Protein AF-A0A257H788-F1 (afdb_monomer_lite)

Sequence (110 aa):
MQQFLATHFEIDNLVSVAALKVVVRHNMVLAYPLLVLGLVAMASALMLLLGRGLTGYLCMGIFLLGNGLSTRRMKALEQLVRSLPATSGECAQAQAEVNQRWKKRLWPNF

Radius of gyration: 18.2 Å; chains: 1; bounding box: 39×21×52 Å

pLDDT: mean 77.68, std 4.9, range [63.91, 85.0]

Secondary structure (DSSP, 8-state):
-HHHHHH-SSB-SHHHHHHHHHHHHHHHHHHHHHHHHHHHHHHHHHHHHHHHTHHHHHHHHHHHHHHHHHHHHHHHHHHHHHTPPBSSHHHHHHHHHHHHHHHH-SS---

Structure (mmCIF, N/CA/C/O backbone):
data_AF-A0A257H788-F1
#
_entry.id   AF-A0A257H788-F1
#
loop_
_atom_site.group_PDB
_atom_site.id
_atom_site.type_symbol
_atom_site.label_atom_id
_atom_site.label_alt_id
_atom_site.label_comp_id
_atom_site.label_asym_id
_atom_site.label_entity_id
_atom_site.label_seq_id
_atom_site.pdbx_PDB_ins_code
_atom_site.Cartn_x
_atom_site.Cartn_y
_atom_site.Cartn_z
_atom_site.occupancy
_atom_site.B_iso_or_equiv
_atom_site.auth_seq_id
_atom_site.auth_comp_id
_atom_site.auth_asym_id
_atom_site.auth_atom_id
_atom_site.pdbx_PDB_model_num
ATOM 1 N N . MET A 1 1 ? 3.488 -9.219 -4.489 1.00 67.50 1 MET A N 1
ATOM 2 C CA . MET A 1 1 ? 4.536 -8.174 -4.374 1.00 67.50 1 MET A CA 1
ATOM 3 C C . MET A 1 1 ? 5.886 -8.743 -3.983 1.00 67.50 1 MET A C 1
ATOM 5 O O . MET A 1 1 ? 6.807 -8.584 -4.763 1.00 67.50 1 MET A O 1
ATOM 9 N N . GLN A 1 2 ? 6.018 -9.430 -2.842 1.00 70.25 2 GLN A N 1
ATOM 10 C CA . GLN A 1 2 ? 7.307 -10.016 -2.435 1.00 70.25 2 GLN A CA 1
ATOM 11 C C . GLN A 1 2 ? 7.871 -10.995 -3.473 1.00 70.25 2 GLN A C 1
ATOM 13 O O . GLN A 1 2 ? 9.035 -10.897 -3.823 1.00 70.25 2 GLN A O 1
ATOM 18 N N . GLN A 1 3 ? 7.024 -11.855 -4.043 1.00 72.94 3 GLN A N 1
ATOM 19 C CA . GLN A 1 3 ? 7.432 -12.773 -5.110 1.00 72.94 3 GLN A CA 1
ATOM 20 C C . GLN A 1 3 ? 7.890 -12.043 -6.387 1.00 72.94 3 GLN A C 1
ATOM 22 O O . GLN A 1 3 ? 8.834 -12.475 -7.023 1.00 72.94 3 GLN A O 1
ATOM 27 N N . PHE A 1 4 ? 7.291 -10.893 -6.719 1.00 73.19 4 PHE A N 1
ATOM 28 C CA . PHE A 1 4 ? 7.728 -10.075 -7.857 1.00 73.19 4 PHE A CA 1
ATOM 29 C C . PHE A 1 4 ? 9.102 -9.445 -7.605 1.00 73.19 4 PHE A C 1
ATOM 31 O O . PHE A 1 4 ? 9.963 -9.530 -8.467 1.00 73.19 4 PHE A O 1
ATOM 38 N N . LEU A 1 5 ? 9.333 -8.898 -6.407 1.00 69.44 5 LEU A N 1
ATOM 39 C CA . LEU A 1 5 ? 10.641 -8.364 -6.000 1.00 69.44 5 LEU A CA 1
ATOM 40 C C . LEU A 1 5 ? 11.723 -9.451 -5.882 1.00 69.44 5 LEU A C 1
ATOM 42 O O . LEU A 1 5 ? 12.902 -9.147 -6.000 1.00 69.44 5 LEU A O 1
ATOM 46 N N . ALA A 1 6 ? 11.336 -10.706 -5.641 1.00 70.62 6 ALA A N 1
ATOM 47 C CA . ALA A 1 6 ? 12.261 -11.836 -5.620 1.00 70.62 6 ALA A CA 1
ATOM 48 C C . ALA A 1 6 ? 12.660 -12.307 -7.030 1.00 70.62 6 ALA A C 1
ATOM 50 O O . ALA A 1 6 ? 13.719 -12.904 -7.192 1.00 70.62 6 ALA A O 1
ATOM 51 N N . THR A 1 7 ? 11.816 -12.064 -8.039 1.00 70.00 7 THR A N 1
ATOM 52 C CA . THR A 1 7 ? 12.030 -12.526 -9.422 1.00 70.00 7 THR A CA 1
ATOM 53 C C . THR A 1 7 ? 12.540 -11.419 -10.348 1.00 70.00 7 THR A C 1
ATOM 55 O O . THR A 1 7 ? 13.276 -11.711 -11.283 1.00 70.00 7 THR A O 1
ATOM 58 N N . HIS A 1 8 ? 12.199 -10.156 -10.083 1.00 69.75 8 HIS A N 1
ATOM 59 C CA . HIS A 1 8 ? 12.581 -9.007 -10.902 1.00 69.75 8 HIS A CA 1
ATOM 60 C C . HIS A 1 8 ? 13.338 -7.975 -10.060 1.00 69.75 8 HIS A C 1
ATOM 62 O O . HIS A 1 8 ? 12.749 -7.295 -9.217 1.00 69.75 8 HIS A O 1
ATOM 68 N N . PHE A 1 9 ? 14.645 -7.858 -10.310 1.00 65.19 9 PHE A N 1
ATOM 69 C CA . PHE A 1 9 ? 15.499 -6.806 -9.741 1.00 65.19 9 PHE A CA 1
ATOM 70 C C . PHE A 1 9 ? 15.457 -5.503 -10.557 1.00 65.19 9 PHE A C 1
ATOM 72 O O . PHE A 1 9 ? 15.736 -4.438 -10.014 1.00 65.19 9 PHE A O 1
ATOM 79 N N . GLU A 1 10 ? 15.058 -5.580 -11.831 1.00 74.50 10 GLU A N 1
ATOM 80 C CA . GLU A 1 10 ? 14.915 -4.454 -12.761 1.00 74.50 10 GLU A CA 1
ATOM 81 C C . GLU A 1 10 ? 13.739 -4.699 -13.723 1.00 74.50 10 GLU A C 1
ATOM 83 O O . GLU A 1 10 ? 13.290 -5.836 -13.892 1.00 74.50 10 GLU A O 1
ATOM 88 N N . ILE A 1 11 ? 13.227 -3.634 -14.350 1.00 75.25 11 ILE A N 1
ATOM 89 C CA . ILE A 1 11 ? 12.240 -3.727 -15.436 1.00 75.25 11 ILE A CA 1
ATOM 90 C C . ILE A 1 11 ? 12.978 -3.649 -16.773 1.00 75.25 11 ILE A C 1
ATOM 92 O O . ILE A 1 11 ? 13.224 -2.573 -17.319 1.00 75.25 11 ILE A O 1
ATOM 96 N N . ASP A 1 12 ? 13.319 -4.827 -17.275 1.00 79.31 12 ASP A N 1
ATOM 97 C CA . ASP A 1 12 ? 14.167 -5.074 -18.442 1.00 79.31 12 ASP A CA 1
ATOM 98 C C . ASP A 1 12 ? 13.389 -5.326 -19.736 1.00 79.31 12 ASP A C 1
ATOM 100 O O . ASP A 1 12 ? 13.894 -5.092 -20.833 1.00 79.31 12 ASP A O 1
ATOM 104 N N . ASN A 1 13 ? 12.145 -5.786 -19.623 1.00 79.75 13 ASN A N 1
ATOM 105 C CA . ASN A 1 13 ? 11.323 -6.158 -20.762 1.00 79.75 13 ASN A CA 1
ATOM 106 C C . ASN A 1 13 ? 9.825 -5.891 -20.513 1.00 79.75 13 ASN A C 1
ATOM 108 O O . ASN A 1 13 ? 9.362 -5.641 -19.395 1.00 79.75 13 ASN A O 1
ATOM 112 N N . LEU A 1 14 ? 9.030 -5.979 -21.583 1.00 76.25 14 LEU A N 1
ATOM 113 C CA . LEU A 1 14 ? 7.578 -5.772 -21.530 1.00 76.25 14 LEU A CA 1
ATOM 114 C C . LEU A 1 14 ? 6.843 -6.832 -20.687 1.00 76.25 14 LEU A C 1
ATOM 116 O O . LEU A 1 14 ? 5.747 -6.566 -20.188 1.00 76.25 14 LEU A O 1
ATOM 120 N N . VAL A 1 15 ? 7.441 -8.010 -20.477 1.00 80.12 15 VAL A N 1
ATOM 121 C CA . VAL A 1 15 ? 6.889 -9.062 -19.607 1.00 80.12 15 VAL A CA 1
ATOM 122 C C . VAL A 1 15 ? 6.972 -8.631 -18.139 1.00 80.12 15 VAL A C 1
ATOM 124 O O . VAL A 1 15 ? 5.983 -8.747 -17.413 1.00 80.12 15 VAL A O 1
ATOM 127 N N . SER A 1 16 ? 8.087 -8.028 -17.725 1.00 75.69 16 SER A N 1
ATOM 128 C CA . SER A 1 16 ? 8.289 -7.424 -16.403 1.00 75.69 16 SER A CA 1
ATOM 129 C C . SER A 1 16 ? 7.284 -6.286 -16.148 1.00 75.69 16 SER A C 1
ATOM 131 O O . SER A 1 16 ? 6.721 -6.175 -15.055 1.00 75.69 16 SER A O 1
ATOM 133 N N . VAL A 1 17 ? 6.943 -5.497 -17.179 1.00 78.50 17 VAL A N 1
ATOM 134 C CA . VAL A 1 17 ? 5.875 -4.476 -17.112 1.00 78.50 17 VAL A CA 1
ATOM 135 C C . VAL A 1 17 ? 4.483 -5.108 -16.961 1.00 78.50 17 VAL A C 1
ATOM 137 O O . VAL A 1 17 ? 3.657 -4.625 -16.181 1.00 78.50 17 VAL A O 1
ATOM 140 N N . ALA A 1 18 ? 4.190 -6.193 -17.680 1.00 82.00 18 ALA A N 1
ATOM 141 C CA . ALA A 1 18 ? 2.919 -6.906 -17.546 1.00 82.00 18 ALA A CA 1
ATOM 142 C C . ALA A 1 18 ? 2.763 -7.527 -16.146 1.00 82.00 18 ALA A C 1
ATOM 144 O O . ALA A 1 18 ? 1.707 -7.393 -15.520 1.00 82.00 18 ALA A O 1
ATOM 145 N N . ALA A 1 19 ? 3.830 -8.120 -15.610 1.00 82.12 19 ALA A N 1
ATOM 146 C CA . ALA A 1 19 ? 3.870 -8.633 -14.246 1.00 82.12 19 ALA A CA 1
ATOM 147 C C . ALA A 1 19 ? 3.656 -7.513 -13.211 1.00 82.12 19 ALA A C 1
ATOM 149 O O . ALA A 1 19 ? 2.859 -7.681 -12.283 1.00 82.12 19 ALA A O 1
ATOM 150 N N . LEU A 1 20 ? 4.250 -6.329 -13.416 1.00 81.31 20 LEU A N 1
ATOM 151 C CA . LEU A 1 20 ? 3.986 -5.148 -12.590 1.00 81.31 20 LEU A CA 1
ATOM 152 C C . LEU A 1 20 ? 2.491 -4.776 -12.591 1.00 81.31 20 LEU A C 1
ATOM 154 O O . LEU A 1 20 ? 1.908 -4.583 -11.522 1.00 81.31 20 LEU A O 1
ATOM 158 N N . LYS A 1 21 ? 1.834 -4.730 -13.759 1.00 83.50 21 LYS A N 1
ATOM 159 C CA . LYS A 1 21 ? 0.388 -4.442 -13.870 1.00 83.50 21 LYS A CA 1
ATOM 160 C C . LYS A 1 21 ? -0.460 -5.432 -13.060 1.00 83.50 21 LYS A C 1
ATOM 162 O O . LYS A 1 21 ? -1.391 -5.015 -12.365 1.00 83.50 21 LYS A O 1
ATOM 167 N N . VAL A 1 22 ? -0.135 -6.727 -13.120 1.00 83.88 22 VAL A N 1
ATOM 168 C CA . VAL A 1 22 ? -0.825 -7.780 -12.352 1.00 83.88 22 VAL A CA 1
ATOM 169 C C . VAL A 1 22 ? -0.638 -7.567 -10.853 1.00 83.88 22 VAL A C 1
ATOM 171 O O . VAL A 1 22 ? -1.614 -7.588 -10.104 1.00 83.88 22 VAL A O 1
ATOM 174 N N . VAL A 1 23 ? 0.591 -7.291 -10.413 1.00 82.94 23 VAL A N 1
ATOM 175 C CA . VAL A 1 23 ? 0.907 -7.030 -9.002 1.00 82.94 23 VAL A CA 1
ATOM 176 C C . VAL A 1 23 ? 0.144 -5.817 -8.476 1.00 82.94 23 VAL A C 1
ATOM 178 O O . VAL A 1 23 ? -0.416 -5.881 -7.381 1.00 82.94 23 VAL A O 1
ATOM 181 N N . VAL A 1 24 ? 0.073 -4.736 -9.256 1.00 82.56 24 VAL A N 1
ATOM 182 C CA . VAL A 1 24 ? -0.683 -3.530 -8.896 1.00 82.56 24 VAL A CA 1
ATOM 183 C C . VAL A 1 24 ? -2.174 -3.831 -8.755 1.00 82.56 24 VAL A C 1
ATOM 185 O O . VAL A 1 24 ? -2.780 -3.436 -7.757 1.00 82.56 24 VAL A O 1
ATOM 188 N N . ARG A 1 25 ? -2.768 -4.567 -9.706 1.00 82.94 25 ARG A N 1
ATOM 189 C CA . ARG A 1 25 ? -4.182 -4.967 -9.617 1.00 82.94 25 ARG A CA 1
ATOM 190 C C . ARG A 1 25 ? -4.443 -5.840 -8.395 1.00 82.94 25 ARG A C 1
ATOM 192 O O . ARG A 1 25 ? -5.386 -5.571 -7.660 1.00 82.94 25 ARG A O 1
ATOM 199 N N . HIS A 1 26 ? -3.601 -6.839 -8.147 1.00 80.94 26 HIS A N 1
ATOM 200 C CA . HIS A 1 26 ? -3.771 -7.744 -7.011 1.00 80.94 26 HIS A CA 1
ATOM 201 C C . HIS A 1 26 ? -3.641 -7.006 -5.671 1.00 80.94 26 HIS A C 1
ATOM 203 O O . HIS A 1 26 ? -4.426 -7.231 -4.754 1.00 80.94 26 HIS A O 1
ATOM 209 N N . ASN A 1 27 ? -2.702 -6.060 -5.578 1.00 81.19 27 ASN A N 1
ATOM 210 C CA . ASN A 1 27 ? -2.544 -5.213 -4.401 1.00 81.19 27 ASN A CA 1
ATOM 211 C C . ASN A 1 27 ? -3.784 -4.342 -4.142 1.00 81.19 27 ASN A C 1
ATOM 213 O O . ASN A 1 27 ? -4.237 -4.245 -3.007 1.00 81.19 27 ASN A O 1
ATOM 217 N N . MET A 1 28 ? -4.365 -3.752 -5.190 1.00 79.19 28 MET A N 1
ATOM 218 C CA . MET A 1 28 ? -5.596 -2.960 -5.080 1.00 79.19 28 MET A CA 1
ATOM 219 C C . MET A 1 28 ? -6.808 -3.809 -4.672 1.00 79.19 28 MET A C 1
ATOM 221 O O . MET A 1 28 ? -7.574 -3.402 -3.798 1.00 79.19 28 MET A O 1
ATOM 225 N N . VAL A 1 29 ? -6.946 -5.014 -5.237 1.00 81.88 29 VAL A N 1
ATOM 226 C CA . VAL A 1 29 ? -8.013 -5.965 -4.876 1.00 81.88 29 VAL A CA 1
ATOM 227 C C . VAL A 1 29 ? -7.916 -6.392 -3.412 1.00 81.88 29 VAL A C 1
ATOM 229 O O . VAL A 1 29 ? -8.946 -6.553 -2.773 1.00 81.88 29 VAL A O 1
ATOM 232 N N . LEU A 1 30 ? -6.707 -6.536 -2.860 1.00 75.94 30 LEU A N 1
ATOM 233 C CA . LEU A 1 30 ? -6.505 -6.849 -1.440 1.00 75.94 30 LEU A CA 1
ATOM 234 C C . LEU A 1 30 ? -6.683 -5.625 -0.527 1.00 75.94 30 LEU A C 1
ATOM 236 O O . LEU A 1 30 ? -7.188 -5.755 0.587 1.00 75.94 30 LEU A O 1
ATOM 240 N N . ALA A 1 31 ? -6.302 -4.431 -0.985 1.00 74.81 31 ALA A N 1
ATOM 241 C CA . ALA A 1 31 ? -6.422 -3.199 -0.206 1.00 74.81 31 ALA A CA 1
ATOM 242 C C . ALA A 1 31 ? -7.885 -2.769 0.017 1.00 74.81 31 ALA A C 1
ATOM 244 O O . ALA A 1 31 ? -8.211 -2.213 1.066 1.00 74.81 31 ALA A O 1
ATOM 245 N N . TYR A 1 32 ? -8.778 -3.043 -0.937 1.00 79.94 32 TYR A N 1
ATOM 246 C CA . TYR A 1 32 ? -10.196 -2.686 -0.839 1.00 79.94 32 TYR A CA 1
ATOM 247 C C . TYR A 1 32 ? -10.950 -3.366 0.326 1.00 79.94 32 TYR A C 1
ATOM 249 O O . TYR A 1 32 ? -11.506 -2.649 1.159 1.00 79.94 32 TYR A O 1
ATOM 257 N N . PRO A 1 33 ? -10.960 -4.707 0.470 1.00 77.75 33 PRO A N 1
ATOM 258 C CA . PRO A 1 33 ? -11.610 -5.362 1.601 1.00 77.75 33 PRO A CA 1
ATOM 259 C C . PRO A 1 33 ? -10.963 -4.977 2.934 1.00 77.75 33 PRO A C 1
ATOM 261 O O . PRO A 1 33 ? -11.675 -4.883 3.927 1.00 77.75 33 PRO A O 1
ATOM 264 N N . LEU A 1 34 ? -9.658 -4.677 2.968 1.00 77.00 34 LEU A N 1
ATOM 265 C CA . LEU A 1 34 ? -8.992 -4.130 4.157 1.00 77.00 34 LEU A CA 1
ATOM 266 C C . LEU A 1 34 ? -9.542 -2.751 4.551 1.00 77.00 34 LEU A C 1
ATOM 268 O O . LEU A 1 34 ? -9.790 -2.518 5.731 1.00 77.00 34 LEU A O 1
ATOM 272 N N . LEU A 1 35 ? -9.783 -1.858 3.586 1.00 78.44 35 LEU A N 1
ATOM 273 C CA . LEU A 1 35 ? -10.426 -0.563 3.840 1.00 78.44 35 LEU A CA 1
ATOM 274 C C . LEU A 1 35 ? -11.863 -0.726 4.346 1.00 78.44 35 LEU A C 1
ATOM 276 O O . LEU A 1 35 ? -12.248 -0.072 5.314 1.00 78.44 35 LEU A O 1
ATOM 280 N N . VAL A 1 36 ? -12.642 -1.615 3.725 1.00 82.44 36 VAL A N 1
ATOM 281 C CA . VAL A 1 36 ? -14.027 -1.890 4.136 1.00 82.44 36 VAL A CA 1
ATOM 282 C C . VAL A 1 36 ? -14.069 -2.498 5.540 1.00 82.44 36 VAL A C 1
ATOM 284 O O . VAL A 1 36 ? -14.797 -2.000 6.395 1.00 82.44 36 VAL A O 1
ATOM 287 N N . LEU A 1 37 ? -13.241 -3.511 5.820 1.00 81.81 37 LEU A N 1
ATOM 288 C CA . LEU A 1 37 ? -13.082 -4.086 7.161 1.00 81.81 37 LEU A CA 1
ATOM 289 C C . LEU A 1 37 ? -12.615 -3.034 8.168 1.00 81.81 37 LEU A C 1
ATOM 291 O O . LEU A 1 37 ? -13.091 -3.025 9.298 1.00 81.81 37 LEU A O 1
ATOM 295 N N . GLY A 1 38 ? -11.731 -2.124 7.752 1.00 78.25 38 GLY A N 1
ATOM 296 C CA . GLY A 1 38 ? -11.300 -0.966 8.528 1.00 78.25 38 GLY A CA 1
ATOM 297 C C . GLY A 1 38 ? -12.462 -0.087 8.975 1.00 78.25 38 GLY A C 1
ATOM 298 O O . GLY A 1 38 ? -12.585 0.215 10.160 1.00 78.25 38 GLY A O 1
ATOM 299 N N . LEU A 1 39 ? -13.345 0.276 8.043 1.00 82.50 39 LEU A N 1
ATOM 300 C CA . LEU A 1 39 ? -14.525 1.096 8.326 1.00 82.50 39 LEU A CA 1
ATOM 301 C C . LEU A 1 39 ? -15.532 0.366 9.217 1.00 82.50 39 LEU A C 1
ATOM 303 O O . LEU A 1 39 ? -16.026 0.950 10.179 1.00 82.50 39 LEU A O 1
ATOM 307 N N . VAL A 1 40 ? -15.798 -0.914 8.942 1.00 83.75 40 VAL A N 1
ATOM 308 C CA . VAL A 1 40 ? -16.710 -1.736 9.754 1.00 83.75 40 VAL A CA 1
ATOM 309 C C . VAL A 1 40 ? -16.174 -1.904 11.176 1.00 83.75 40 VAL A C 1
ATOM 311 O O . VAL A 1 40 ? -16.921 -1.726 12.138 1.00 83.75 40 VAL A O 1
ATOM 314 N N . ALA A 1 41 ? -14.882 -2.194 11.336 1.00 80.25 41 ALA A N 1
ATOM 315 C CA . ALA A 1 41 ? -14.243 -2.292 12.644 1.00 80.25 41 ALA A CA 1
ATOM 316 C C . ALA A 1 41 ? -14.259 -0.952 13.388 1.00 80.25 41 ALA A C 1
ATOM 318 O O . ALA A 1 41 ? -14.525 -0.933 14.587 1.00 80.25 41 ALA A O 1
ATOM 319 N N . MET A 1 42 ? -14.041 0.168 12.691 1.00 79.56 42 MET A N 1
ATOM 320 C CA . MET A 1 42 ? -14.109 1.502 13.291 1.00 79.56 42 MET A CA 1
ATOM 321 C C . MET A 1 42 ? -15.530 1.837 13.767 1.00 79.56 42 MET A C 1
ATOM 323 O O . MET A 1 42 ? -15.699 2.305 14.891 1.00 79.56 42 MET A O 1
ATOM 327 N N . ALA A 1 43 ? -16.556 1.533 12.965 1.00 82.62 43 ALA A N 1
ATOM 328 C CA . ALA A 1 43 ? -17.957 1.719 13.344 1.00 82.62 43 ALA A CA 1
ATOM 329 C C . ALA A 1 43 ? -18.367 0.819 14.526 1.00 82.62 43 ALA A C 1
ATOM 331 O O . ALA A 1 43 ? -18.979 1.290 15.485 1.00 82.62 43 ALA A O 1
ATOM 332 N N . SER A 1 44 ? -17.967 -0.457 14.496 1.00 79.88 44 SER A N 1
ATOM 333 C CA . SER A 1 44 ? -18.223 -1.423 15.575 1.00 79.88 44 SER A CA 1
ATOM 334 C C . SER A 1 44 ? -17.535 -1.006 16.873 1.00 79.88 44 SER A C 1
ATOM 336 O O . SER A 1 44 ? -18.122 -1.096 17.949 1.00 79.88 44 SER A O 1
ATOM 338 N N . ALA A 1 45 ? -16.300 -0.510 16.777 1.00 71.50 45 ALA A N 1
ATOM 339 C CA . ALA A 1 45 ? -15.562 0.005 17.916 1.00 71.50 45 ALA A CA 1
ATOM 340 C C . ALA A 1 45 ? -16.240 1.237 18.518 1.00 71.50 45 ALA A C 1
ATOM 342 O O . ALA A 1 45 ? -16.386 1.284 19.733 1.00 71.50 45 ALA A O 1
ATOM 343 N N . LEU A 1 46 ? -16.723 2.180 17.698 1.00 79.19 46 LEU A N 1
ATOM 344 C CA . LEU A 1 46 ? -17.489 3.338 18.174 1.00 79.19 46 LEU A CA 1
ATOM 345 C C . LEU A 1 46 ? -18.751 2.911 18.939 1.00 79.19 46 LEU A C 1
ATOM 347 O O . LEU A 1 46 ? -19.027 3.433 20.017 1.00 79.19 46 LEU A O 1
ATOM 351 N N . MET A 1 47 ? -19.487 1.924 18.416 1.00 77.56 47 MET A N 1
ATOM 352 C CA . MET A 1 47 ? -20.665 1.371 19.093 1.00 77.56 47 MET A CA 1
ATOM 353 C C . MET A 1 47 ? -20.307 0.681 20.416 1.00 77.56 47 MET A C 1
ATOM 355 O O . MET A 1 47 ? -20.983 0.881 21.425 1.00 77.56 47 MET A O 1
ATOM 359 N N . LEU A 1 48 ? -19.223 -0.099 20.448 1.00 74.00 48 LEU A N 1
ATOM 360 C CA . LEU A 1 48 ? -18.736 -0.743 21.671 1.00 74.00 48 LEU A CA 1
ATOM 361 C C . LEU A 1 48 ? -18.218 0.264 22.699 1.00 74.00 48 LEU A C 1
ATOM 363 O O . LEU A 1 48 ? -18.327 0.020 23.897 1.00 74.00 48 LEU A O 1
ATOM 367 N N . LEU A 1 49 ? -17.680 1.393 22.251 1.00 72.50 49 LEU A N 1
ATOM 368 C CA . LEU A 1 49 ? -17.197 2.470 23.108 1.00 72.50 49 LEU A CA 1
ATOM 369 C C . LEU A 1 49 ? -18.366 3.136 23.850 1.00 72.50 49 LEU A C 1
ATOM 371 O O . LEU A 1 49 ? -18.264 3.377 25.051 1.00 72.50 49 LEU A O 1
ATOM 375 N N . LEU A 1 50 ? -19.505 3.310 23.170 1.00 75.38 50 LEU A N 1
ATOM 376 C CA . LEU A 1 50 ? -20.750 3.812 23.764 1.00 75.38 50 LEU A CA 1
ATOM 377 C C . LEU A 1 50 ? -21.400 2.818 24.746 1.00 75.38 50 LEU A C 1
ATOM 379 O O . LEU A 1 50 ? -22.066 3.249 25.683 1.00 75.38 50 LEU A O 1
ATOM 383 N N . GLY A 1 51 ? -21.217 1.504 24.554 1.00 70.81 51 GLY A N 1
ATOM 384 C CA . GLY A 1 51 ? -21.885 0.471 25.363 1.00 70.81 51 GLY A CA 1
ATOM 385 C C . GLY A 1 51 ? -21.030 -0.237 26.426 1.00 70.81 51 GLY A C 1
ATOM 386 O O . GLY A 1 51 ? -21.581 -0.794 27.372 1.00 70.81 51 GLY A O 1
ATOM 387 N N . ARG A 1 52 ? -19.698 -0.286 26.273 1.00 63.91 52 ARG A N 1
ATOM 388 C CA . ARG A 1 52 ? -18.785 -1.135 27.075 1.00 63.91 52 ARG A CA 1
ATOM 389 C C . ARG A 1 52 ? -17.436 -0.494 27.439 1.00 63.91 52 ARG A C 1
ATOM 391 O O . ARG A 1 52 ? -16.539 -1.203 27.904 1.00 63.91 52 ARG A O 1
ATOM 398 N N . GLY A 1 53 ? -17.275 0.820 27.258 1.00 71.88 53 GLY A N 1
ATOM 399 C CA . GLY A 1 53 ? -16.121 1.582 27.758 1.00 71.88 53 GLY A CA 1
ATOM 400 C C . GLY A 1 53 ? -14.754 1.007 27.348 1.00 71.88 53 GLY A C 1
ATOM 401 O O . GLY A 1 53 ? -14.460 0.862 26.161 1.00 71.88 53 GLY A O 1
ATOM 402 N N . LEU A 1 54 ? -13.911 0.667 28.336 1.00 72.69 54 LEU A N 1
ATOM 403 C CA . LEU A 1 54 ? -12.498 0.266 28.176 1.00 72.69 54 LEU A CA 1
ATOM 404 C C . LEU A 1 54 ? -12.279 -0.927 27.220 1.00 72.69 54 LEU A C 1
ATOM 406 O O . LEU A 1 54 ? -11.296 -0.969 26.481 1.00 72.69 54 LEU A O 1
ATOM 410 N N . THR A 1 55 ? -13.209 -1.885 27.196 1.00 74.81 55 THR A N 1
ATOM 411 C CA . THR A 1 55 ? -13.148 -3.065 26.314 1.00 74.81 55 THR A CA 1
ATOM 412 C C . THR A 1 55 ? -13.215 -2.689 24.830 1.00 74.81 55 THR A C 1
ATOM 414 O O . THR A 1 55 ? -12.526 -3.291 24.009 1.00 74.81 55 THR A O 1
ATOM 417 N N . GLY A 1 56 ? -13.991 -1.652 24.487 1.00 68.31 56 GLY A N 1
ATOM 418 C CA . GLY A 1 56 ? -14.052 -1.111 23.126 1.00 68.31 56 GLY A CA 1
ATOM 419 C C . GLY A 1 56 ? -12.722 -0.485 22.697 1.00 68.31 56 GLY A C 1
ATOM 420 O O . GLY A 1 56 ? -12.260 -0.725 21.581 1.00 68.31 56 GLY A O 1
ATOM 421 N N . TYR A 1 57 ? -12.054 0.232 23.609 1.00 73.19 57 TYR A N 1
ATOM 422 C CA . TYR A 1 57 ? -10.736 0.829 23.364 1.00 73.19 57 TYR A CA 1
ATOM 423 C C . TYR A 1 57 ? -9.640 -0.215 23.126 1.00 73.19 57 TYR A C 1
ATOM 425 O O . TYR A 1 57 ? -8.826 -0.040 22.222 1.00 73.19 57 TYR A O 1
ATOM 433 N N . LEU A 1 58 ? -9.623 -1.312 23.891 1.00 80.19 58 LEU A N 1
ATOM 434 C CA . LEU A 1 58 ? -8.642 -2.392 23.716 1.00 80.19 58 LEU A CA 1
ATOM 435 C C . LEU A 1 58 ? -8.789 -3.089 22.357 1.00 80.19 58 LEU A C 1
ATOM 437 O O . LEU A 1 58 ? -7.803 -3.234 21.634 1.00 80.19 58 LEU A O 1
ATOM 441 N N . CYS A 1 59 ? -10.013 -3.458 21.965 1.00 75.69 59 CYS A N 1
ATOM 442 C CA . CYS A 1 59 ? -10.259 -4.070 20.657 1.00 75.69 59 CYS A CA 1
ATOM 443 C C . CYS A 1 59 ? -9.910 -3.120 19.501 1.00 75.69 59 CYS A C 1
ATOM 445 O O . CYS A 1 59 ? -9.269 -3.535 18.534 1.00 75.69 59 CYS A O 1
ATOM 447 N N . MET A 1 60 ? -10.272 -1.838 19.616 1.00 74.62 60 MET A N 1
ATOM 448 C CA . MET A 1 60 ? -9.932 -0.826 18.615 1.00 74.62 60 MET A CA 1
ATOM 449 C C . MET A 1 60 ? -8.421 -0.598 18.522 1.00 74.62 60 MET A C 1
ATOM 451 O O . MET A 1 60 ? -7.881 -0.520 17.422 1.00 74.62 60 MET A O 1
ATOM 455 N N . GLY A 1 61 ? -7.726 -0.547 19.660 1.00 79.62 61 GLY A N 1
ATOM 456 C CA . GLY A 1 61 ? -6.276 -0.385 19.723 1.00 79.62 61 GLY A CA 1
ATOM 457 C C . GLY A 1 61 ? -5.531 -1.533 19.045 1.00 79.62 61 GLY A C 1
ATOM 458 O O . GLY A 1 61 ? -4.656 -1.286 18.216 1.00 79.62 61 GLY A O 1
ATOM 459 N N . ILE A 1 62 ? -5.919 -2.783 19.323 1.00 81.44 62 ILE A N 1
ATOM 460 C CA . ILE A 1 62 ? -5.335 -3.971 18.677 1.00 81.44 62 ILE A CA 1
ATOM 461 C C . ILE A 1 62 ? -5.588 -3.938 17.166 1.00 81.44 62 ILE A C 1
ATOM 463 O O . ILE A 1 62 ? -4.665 -4.157 16.377 1.00 81.44 62 ILE A O 1
ATOM 467 N N . PHE A 1 63 ? -6.815 -3.613 16.751 1.00 79.12 63 PHE A N 1
ATOM 468 C CA . PHE A 1 63 ? -7.166 -3.529 15.336 1.00 79.12 63 PHE A CA 1
ATOM 469 C C . PHE A 1 63 ? -6.367 -2.442 14.601 1.00 79.12 63 PHE A C 1
ATOM 471 O O . PHE A 1 63 ? -5.829 -2.700 13.521 1.00 79.12 63 PHE A O 1
ATOM 478 N N . LEU A 1 64 ? -6.245 -1.248 15.190 1.00 79.25 64 LEU A N 1
ATOM 479 C CA . LEU A 1 64 ? -5.489 -0.128 14.625 1.00 79.25 64 LEU A CA 1
ATOM 480 C C . LEU A 1 64 ? -3.985 -0.411 14.574 1.00 79.25 64 LEU A C 1
ATOM 482 O O . LEU A 1 64 ? -3.349 -0.098 13.570 1.00 79.25 64 LEU A O 1
ATOM 486 N N . LEU A 1 65 ? -3.412 -1.032 15.609 1.00 82.75 65 LEU A N 1
ATOM 487 C CA . LEU A 1 65 ? -2.001 -1.428 15.622 1.00 82.75 65 LEU A CA 1
ATOM 488 C C . LEU A 1 65 ? -1.706 -2.471 14.541 1.00 82.75 65 LEU A C 1
ATOM 490 O O . LEU A 1 65 ? -0.763 -2.300 13.764 1.00 82.75 65 LEU A O 1
ATOM 494 N N . GLY A 1 66 ? -2.542 -3.510 14.442 1.00 80.44 66 GLY A N 1
ATOM 495 C CA . GLY A 1 66 ? -2.418 -4.550 13.420 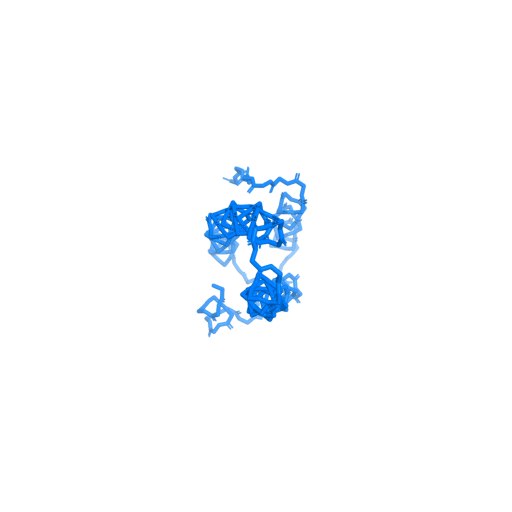1.00 80.44 66 GLY A CA 1
ATOM 496 C C . GLY A 1 66 ? -2.540 -3.991 12.000 1.00 80.44 66 GLY A C 1
ATOM 497 O O . GLY A 1 66 ? -1.670 -4.234 11.158 1.00 80.44 66 GLY A O 1
ATOM 498 N N . ASN A 1 67 ? -3.563 -3.167 11.744 1.00 77.25 67 ASN A N 1
ATOM 499 C CA . ASN A 1 67 ? -3.734 -2.508 10.446 1.00 77.25 67 ASN A CA 1
ATOM 500 C C . ASN A 1 67 ? -2.602 -1.527 10.139 1.00 77.25 67 ASN A C 1
ATOM 502 O O . ASN A 1 67 ? -2.099 -1.503 9.015 1.00 77.25 67 ASN A O 1
ATOM 506 N N . GLY A 1 68 ? -2.158 -0.743 11.122 1.00 77.94 68 GLY A N 1
ATOM 507 C CA . GLY A 1 68 ? -1.070 0.219 10.963 1.00 77.94 68 GLY A CA 1
ATOM 508 C C . GLY A 1 68 ? 0.244 -0.450 10.559 1.00 77.94 68 GLY A C 1
ATOM 509 O O . GLY A 1 68 ? 0.901 -0.003 9.615 1.00 77.94 68 GLY A O 1
ATOM 510 N N . LEU A 1 69 ? 0.604 -1.559 11.213 1.00 80.12 69 LEU A N 1
ATOM 511 C CA . LEU A 1 69 ? 1.777 -2.369 10.867 1.00 80.12 69 LEU A CA 1
ATOM 512 C C . LEU A 1 69 ? 1.667 -2.969 9.460 1.00 80.12 69 LEU A C 1
ATOM 514 O O . LEU A 1 69 ? 2.613 -2.863 8.674 1.00 80.12 69 LEU A O 1
ATOM 518 N N . SER A 1 70 ? 0.513 -3.549 9.122 1.00 74.81 70 SER A N 1
ATOM 519 C CA . SER A 1 70 ? 0.276 -4.145 7.802 1.00 74.81 70 SER A CA 1
ATOM 520 C C . SER A 1 70 ? 0.367 -3.096 6.685 1.00 74.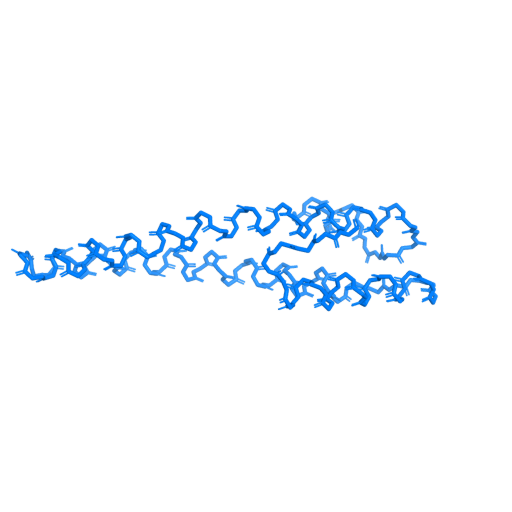81 70 SER A C 1
ATOM 522 O O . SER A 1 70 ? 1.101 -3.266 5.710 1.00 74.81 70 SER A O 1
ATOM 524 N N . THR A 1 71 ? -0.259 -1.935 6.891 1.00 77.88 71 THR A N 1
ATOM 525 C CA . THR A 1 71 ? -0.256 -0.820 5.932 1.00 77.88 71 THR A CA 1
ATOM 526 C C . THR A 1 71 ? 1.151 -0.266 5.712 1.00 77.88 71 THR A C 1
ATOM 528 O O . THR A 1 71 ? 1.532 0.023 4.577 1.00 77.88 71 THR A O 1
ATOM 531 N N . ARG A 1 72 ? 1.963 -0.136 6.773 1.00 80.00 72 ARG A N 1
ATOM 532 C CA . ARG A 1 72 ? 3.364 0.306 6.653 1.00 80.00 72 ARG A CA 1
ATOM 533 C C . ARG A 1 72 ? 4.196 -0.661 5.813 1.00 80.00 72 ARG A C 1
ATOM 535 O O . ARG A 1 72 ? 4.932 -0.211 4.939 1.00 80.00 72 ARG A O 1
ATOM 542 N N . ARG A 1 73 ? 4.050 -1.973 6.033 1.00 79.31 73 ARG A N 1
ATOM 543 C CA . ARG A 1 73 ? 4.747 -2.999 5.238 1.00 79.31 73 ARG A CA 1
ATOM 544 C C . ARG A 1 73 ? 4.324 -2.971 3.770 1.00 79.31 73 ARG A C 1
ATOM 546 O O . ARG A 1 73 ? 5.186 -3.019 2.898 1.00 79.31 73 ARG A O 1
ATOM 553 N N . MET A 1 74 ? 3.026 -2.832 3.491 1.00 77.88 74 MET A N 1
ATOM 554 C CA . MET A 1 74 ? 2.529 -2.699 2.116 1.00 77.88 74 MET A CA 1
ATOM 555 C C . MET A 1 74 ? 3.069 -1.437 1.434 1.00 77.88 74 MET A C 1
ATOM 557 O O . MET A 1 74 ? 3.534 -1.520 0.302 1.00 77.88 74 MET A O 1
ATOM 561 N N . LYS A 1 75 ? 3.094 -0.291 2.132 1.00 79.75 75 LYS A N 1
ATOM 562 C CA . LYS A 1 75 ? 3.672 0.954 1.599 1.00 79.75 75 LYS A CA 1
ATOM 563 C C . LYS A 1 75 ? 5.166 0.833 1.300 1.00 79.75 75 LYS A C 1
ATOM 565 O O . LYS A 1 75 ? 5.604 1.330 0.268 1.00 79.75 75 LYS A O 1
ATOM 570 N N . ALA A 1 76 ? 5.934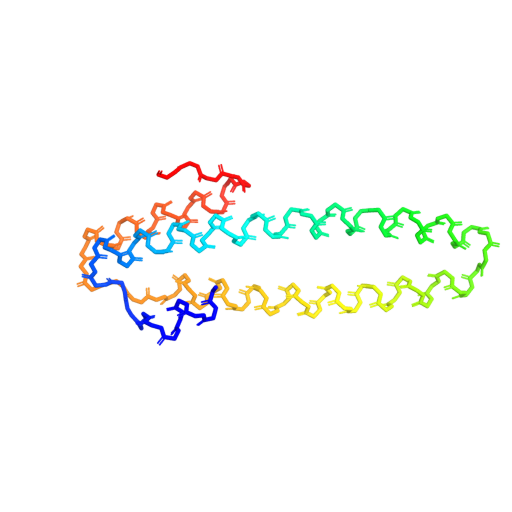 0.171 2.165 1.00 81.44 76 ALA A N 1
ATOM 571 C CA . ALA A 1 76 ? 7.359 -0.059 1.932 1.00 81.44 76 ALA A CA 1
ATOM 572 C C . ALA A 1 76 ? 7.596 -0.931 0.685 1.00 81.44 76 ALA A C 1
ATOM 574 O O . ALA A 1 76 ? 8.427 -0.599 -0.156 1.00 81.44 76 ALA A O 1
ATOM 575 N N . LEU A 1 77 ? 6.816 -2.006 0.519 1.00 78.56 77 LEU A N 1
ATOM 576 C CA . LEU A 1 77 ? 6.872 -2.852 -0.679 1.00 78.56 77 LEU A CA 1
ATOM 577 C C . LEU A 1 77 ? 6.446 -2.094 -1.942 1.00 78.56 77 LEU A C 1
ATOM 579 O O . LEU A 1 77 ? 7.078 -2.235 -2.984 1.00 78.56 77 LEU A O 1
ATOM 583 N N . GLU A 1 78 ? 5.406 -1.266 -1.858 1.00 81.94 78 GLU A N 1
ATOM 584 C CA . GLU A 1 78 ? 4.974 -0.402 -2.959 1.00 81.94 78 GLU A CA 1
ATOM 585 C C . GLU A 1 78 ? 6.064 0.596 -3.365 1.00 81.94 78 GLU A C 1
ATOM 587 O O . GLU A 1 78 ? 6.291 0.795 -4.557 1.00 81.94 78 GLU A O 1
ATOM 592 N N . GLN A 1 79 ? 6.757 1.203 -2.400 1.00 82.81 79 GLN A N 1
ATOM 593 C CA . GLN A 1 79 ? 7.878 2.099 -2.680 1.00 82.81 79 GLN A CA 1
ATOM 594 C C . GLN A 1 79 ? 9.023 1.366 -3.380 1.00 82.81 79 GLN A C 1
ATOM 596 O O . GLN A 1 79 ? 9.482 1.859 -4.406 1.00 82.81 79 GLN A O 1
ATOM 601 N N . LEU A 1 80 ? 9.407 0.179 -2.895 1.00 80.44 80 LEU A N 1
ATOM 602 C CA . LEU A 1 80 ? 10.451 -0.645 -3.513 1.00 80.44 80 LEU A CA 1
ATOM 603 C C . LEU A 1 80 ? 10.113 -1.017 -4.960 1.00 80.44 80 LEU A C 1
ATOM 605 O O . LEU A 1 80 ? 10.940 -0.852 -5.849 1.00 80.44 80 LEU A O 1
ATOM 609 N N . VAL A 1 81 ? 8.878 -1.458 -5.214 1.00 79.62 81 VAL A N 1
ATOM 610 C CA . VAL A 1 81 ? 8.416 -1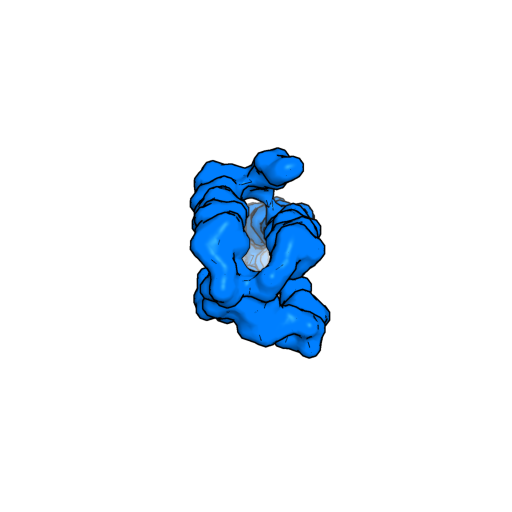.801 -6.570 1.00 79.62 81 VAL A CA 1
ATOM 611 C C . VAL A 1 81 ? 8.434 -0.578 -7.494 1.00 79.62 81 VAL A C 1
ATOM 613 O O . VAL A 1 81 ? 8.748 -0.690 -8.676 1.00 79.62 81 VAL A O 1
ATOM 616 N N . ARG A 1 82 ? 8.113 0.611 -6.973 1.00 78.81 82 ARG A N 1
ATOM 617 C CA . ARG A 1 82 ? 8.133 1.855 -7.755 1.00 78.81 82 ARG A CA 1
ATOM 618 C C . ARG A 1 82 ? 9.532 2.388 -8.025 1.00 78.81 82 ARG A C 1
ATOM 620 O O . ARG A 1 82 ? 9.691 3.107 -9.005 1.00 78.81 82 ARG A O 1
ATOM 627 N N . SER A 1 83 ? 10.497 2.075 -7.165 1.00 80.88 83 SER A N 1
ATOM 628 C CA . SER A 1 83 ? 11.891 2.497 -7.305 1.00 80.88 83 SER A CA 1
ATOM 629 C C . SER A 1 83 ? 12.747 1.540 -8.134 1.00 80.88 83 SER A C 1
ATOM 631 O O . SER A 1 83 ? 13.933 1.809 -8.290 1.00 80.88 83 SER A O 1
ATOM 633 N N . LEU A 1 84 ? 12.189 0.430 -8.637 1.00 80.50 84 LEU A N 1
ATOM 634 C CA . LEU A 1 84 ? 12.928 -0.485 -9.509 1.00 80.50 84 LEU A CA 1
ATOM 635 C C . LEU A 1 84 ? 13.433 0.265 -10.754 1.00 80.50 84 LEU A C 1
ATOM 637 O O . LEU A 1 84 ? 12.625 0.957 -11.388 1.00 80.50 84 LEU A O 1
ATOM 641 N N . PRO A 1 85 ? 14.726 0.139 -11.109 1.00 78.88 85 PRO A N 1
ATOM 642 C CA . PRO A 1 85 ? 15.260 0.759 -12.310 1.00 78.88 85 PRO A CA 1
ATOM 643 C C . PRO A 1 85 ? 14.646 0.121 -13.560 1.00 78.88 85 PRO A C 1
ATOM 645 O O . PRO A 1 85 ? 14.413 -1.089 -13.607 1.00 78.88 85 PRO A O 1
ATOM 648 N N . ALA A 1 86 ? 14.391 0.945 -14.576 1.00 77.94 86 ALA A N 1
ATOM 649 C CA . ALA A 1 86 ? 14.023 0.489 -15.911 1.00 77.94 86 ALA A CA 1
ATOM 650 C C . ALA A 1 86 ? 15.235 0.591 -16.833 1.00 77.94 86 ALA A C 1
ATOM 652 O O . ALA A 1 86 ? 15.857 1.648 -16.936 1.00 77.94 86 ALA A O 1
ATOM 653 N N . THR A 1 87 ? 15.549 -0.502 -17.518 1.00 77.38 87 THR A N 1
ATOM 654 C CA . THR A 1 87 ? 16.773 -0.640 -18.321 1.00 77.38 87 THR A CA 1
ATOM 655 C C . THR A 1 87 ? 16.631 -0.040 -19.724 1.00 77.38 87 THR A C 1
ATOM 657 O O . THR A 1 87 ? 17.630 0.212 -20.392 1.00 77.38 87 THR A O 1
ATOM 660 N N . SER A 1 88 ? 15.401 0.243 -20.175 1.00 76.69 88 SER A N 1
ATOM 661 C CA . SER A 1 88 ? 15.109 0.882 -21.467 1.00 76.69 88 SER A CA 1
ATOM 662 C C . SER A 1 88 ? 14.120 2.046 -21.337 1.00 76.69 88 SER A C 1
ATOM 664 O O . SER A 1 88 ? 13.257 2.052 -20.455 1.00 76.69 88 SER A O 1
ATOM 666 N N . GLY A 1 89 ? 14.220 3.033 -22.238 1.00 76.62 89 GLY A N 1
ATOM 667 C CA . GLY A 1 89 ? 13.350 4.219 -22.246 1.00 76.62 89 GLY A CA 1
ATOM 668 C C . GLY A 1 89 ? 11.862 3.889 -22.422 1.00 76.62 89 GLY A C 1
ATOM 669 O O . GLY A 1 89 ? 11.017 4.479 -21.750 1.00 76.62 89 GLY A O 1
ATOM 670 N N . GLU A 1 90 ? 11.540 2.887 -23.244 1.00 79.19 90 GLU A N 1
ATOM 671 C CA . GLU A 1 90 ? 10.164 2.401 -23.429 1.00 79.19 90 GLU A CA 1
ATOM 672 C C . GLU A 1 90 ? 9.615 1.737 -22.156 1.00 79.19 90 GLU A C 1
ATOM 674 O O . GLU A 1 90 ? 8.475 1.992 -21.755 1.00 79.19 90 GLU A O 1
ATOM 679 N N . CYS A 1 91 ? 10.436 0.941 -21.459 1.00 77.44 91 CYS A N 1
ATOM 680 C CA . CYS A 1 91 ? 10.051 0.343 -20.179 1.00 77.44 91 CYS A CA 1
ATOM 681 C C . CYS A 1 91 ? 9.879 1.404 -19.085 1.00 77.44 91 CYS A C 1
ATOM 683 O O . CYS A 1 91 ? 8.931 1.319 -18.303 1.00 77.44 91 CYS A O 1
ATOM 685 N N . ALA A 1 92 ? 10.732 2.433 -19.060 1.00 79.94 92 ALA A N 1
ATOM 686 C CA . ALA A 1 92 ? 10.621 3.544 -18.117 1.00 79.94 92 ALA A CA 1
ATOM 687 C C . ALA A 1 92 ? 9.312 4.325 -18.313 1.00 79.94 92 ALA A C 1
ATOM 689 O O . ALA A 1 92 ? 8.622 4.643 -17.340 1.00 79.94 92 ALA A O 1
ATOM 690 N N . GLN A 1 93 ? 8.925 4.582 -19.566 1.00 83.62 93 GLN A N 1
ATOM 691 C CA . GLN A 1 93 ? 7.666 5.251 -19.885 1.00 83.62 93 GLN A CA 1
ATOM 692 C C . GLN A 1 93 ? 6.456 4.395 -19.481 1.00 83.62 93 GLN A C 1
ATOM 694 O O . GLN A 1 93 ? 5.555 4.883 -18.794 1.00 83.62 93 GLN A O 1
ATOM 699 N N . ALA A 1 94 ? 6.465 3.100 -19.808 1.00 81.19 94 ALA A N 1
ATOM 700 C CA . ALA A 1 94 ? 5.389 2.186 -19.433 1.00 81.19 94 ALA A CA 1
ATOM 701 C C . ALA A 1 94 ? 5.263 2.020 -17.903 1.00 81.19 94 ALA A C 1
ATOM 703 O O . ALA A 1 94 ? 4.155 2.026 -17.359 1.00 81.19 94 ALA A O 1
ATOM 704 N N . GLN A 1 95 ? 6.384 1.936 -17.180 1.00 82.69 95 GLN A N 1
ATOM 705 C CA . GLN A 1 95 ? 6.409 1.916 -15.715 1.00 82.69 95 GLN A CA 1
ATOM 706 C C . GLN A 1 95 ? 5.860 3.223 -15.126 1.00 82.69 95 GLN A C 1
ATOM 708 O O . GLN A 1 95 ? 5.072 3.190 -14.175 1.00 82.69 95 GLN A O 1
ATOM 713 N N . ALA A 1 96 ? 6.225 4.378 -15.692 1.00 83.19 96 ALA A N 1
ATOM 714 C CA . ALA A 1 96 ? 5.723 5.676 -15.254 1.00 83.19 96 ALA A CA 1
ATOM 715 C C . ALA A 1 96 ? 4.199 5.786 -15.422 1.00 83.19 96 ALA A C 1
ATOM 717 O O . ALA A 1 96 ? 3.513 6.238 -14.500 1.00 83.19 96 ALA A O 1
ATOM 718 N N . GLU A 1 97 ? 3.648 5.312 -16.541 1.00 85.00 97 GLU A N 1
ATOM 719 C CA . GLU A 1 97 ? 2.200 5.256 -16.757 1.00 85.00 97 GLU A CA 1
ATOM 720 C C . GLU A 1 97 ? 1.496 4.356 -15.739 1.00 85.00 97 GLU A C 1
ATOM 722 O O . GLU A 1 97 ? 0.473 4.746 -15.160 1.00 85.00 97 GLU A O 1
ATOM 727 N N . VAL A 1 98 ? 2.057 3.171 -15.477 1.00 84.44 98 VAL A N 1
ATOM 728 C CA . VAL A 1 98 ? 1.514 2.242 -14.480 1.00 84.44 98 VAL A CA 1
ATOM 729 C C . VAL A 1 98 ? 1.500 2.890 -13.096 1.00 84.44 98 VAL A C 1
ATOM 731 O O . VAL A 1 98 ? 0.470 2.882 -12.415 1.00 84.44 98 VAL A O 1
ATOM 734 N N . ASN A 1 99 ? 2.597 3.543 -12.716 1.00 83.81 99 ASN A N 1
ATOM 735 C CA . ASN A 1 99 ? 2.732 4.249 -11.446 1.00 83.81 99 ASN A CA 1
ATOM 736 C C . ASN A 1 99 ? 1.767 5.435 -11.319 1.00 83.81 99 ASN A C 1
ATOM 738 O O . ASN A 1 99 ? 1.178 5.636 -10.253 1.00 83.81 99 ASN A O 1
ATOM 742 N N . GLN A 1 100 ? 1.566 6.211 -12.386 1.00 84.19 100 GLN A N 1
ATOM 743 C CA . GLN A 1 100 ? 0.605 7.315 -12.381 1.00 84.19 100 GLN A CA 1
ATOM 744 C C . GLN A 1 100 ? -0.835 6.820 -12.228 1.00 84.19 100 GLN A C 1
ATOM 746 O O . GLN A 1 100 ? -1.587 7.365 -11.415 1.00 84.19 100 GLN A O 1
ATOM 751 N N . ARG A 1 101 ? -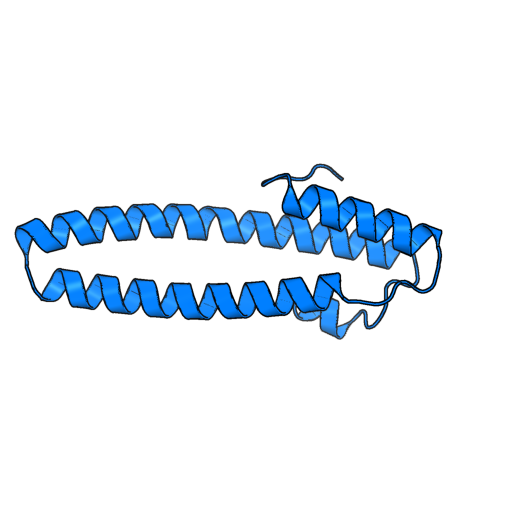1.230 5.784 -12.978 1.00 83.94 101 ARG A N 1
ATOM 752 C CA . ARG A 1 101 ? -2.582 5.213 -12.881 1.00 83.94 101 ARG A CA 1
ATOM 753 C C . ARG A 1 101 ? -2.822 4.576 -11.519 1.00 83.94 101 ARG A C 1
ATOM 755 O O . ARG A 1 101 ? -3.899 4.760 -10.966 1.00 83.94 101 ARG A O 1
ATOM 762 N N . TRP A 1 102 ? -1.816 3.913 -10.955 1.00 82.94 102 TRP A N 1
ATOM 763 C CA . TRP A 1 102 ? -1.879 3.349 -9.610 1.00 82.94 102 TRP A CA 1
ATOM 764 C C . TRP A 1 102 ? -2.124 4.427 -8.538 1.00 82.94 102 TRP A C 1
ATOM 766 O O . TRP A 1 102 ? -2.934 4.221 -7.640 1.00 82.94 102 TRP A O 1
ATOM 776 N N . LYS A 1 103 ? -1.500 5.609 -8.649 1.00 79.19 103 LYS A N 1
ATOM 777 C CA . LYS A 1 103 ? -1.758 6.726 -7.718 1.00 79.19 103 LYS A CA 1
ATOM 778 C C . LYS A 1 103 ? -3.145 7.352 -7.886 1.00 79.19 103 LYS A C 1
ATOM 780 O O . LYS A 1 103 ? -3.731 7.794 -6.905 1.00 79.19 103 LYS A O 1
ATOM 785 N N . LYS A 1 104 ? -3.642 7.450 -9.124 1.00 77.75 104 LYS A N 1
ATOM 786 C CA . LYS A 1 104 ? -4.874 8.193 -9.446 1.00 77.75 104 LYS A CA 1
ATOM 787 C C . LYS A 1 104 ? -6.149 7.350 -9.392 1.00 77.75 104 LYS A C 1
ATOM 789 O O . LYS A 1 104 ? -7.228 7.921 -9.274 1.00 77.75 104 LYS A O 1
ATOM 794 N N . ARG A 1 105 ? -6.064 6.025 -9.545 1.00 75.25 105 ARG A N 1
ATOM 795 C CA . ARG A 1 105 ? -7.235 5.144 -9.662 1.00 75.25 105 ARG A CA 1
ATOM 796 C C . ARG A 1 105 ? -7.148 3.980 -8.682 1.00 75.25 105 ARG A C 1
ATOM 798 O O . ARG A 1 105 ? -6.151 3.269 -8.656 1.00 75.25 105 ARG A O 1
ATOM 805 N N . LEU A 1 106 ? -8.248 3.748 -7.963 1.00 64.94 106 LEU A N 1
ATOM 806 C CA . LEU A 1 106 ? -8.465 2.548 -7.145 1.00 64.94 106 LEU A CA 1
ATOM 807 C C . LEU A 1 106 ? -8.480 1.269 -8.001 1.00 64.94 106 LEU A C 1
ATOM 809 O O . LEU A 1 106 ? -7.981 0.238 -7.571 1.00 64.94 106 LEU A O 1
ATOM 813 N N . TRP A 1 107 ? -8.978 1.355 -9.241 1.00 69.62 107 TRP A N 1
ATOM 814 C CA . TRP A 1 107 ? -8.932 0.264 -10.219 1.00 69.62 10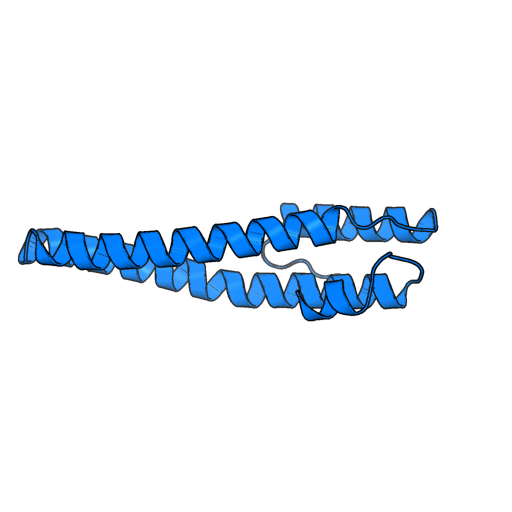7 TRP A CA 1
ATOM 815 C C . TRP A 1 107 ? -8.378 0.746 -11.564 1.00 69.62 107 TRP A C 1
ATOM 817 O O . TRP A 1 107 ? -9.112 1.252 -12.418 1.00 69.62 107 TRP A O 1
ATOM 827 N N . PRO A 1 108 ? -7.059 0.655 -11.772 1.00 66.00 108 PRO A N 1
ATOM 828 C CA . PRO A 1 108 ? -6.474 0.992 -13.055 1.00 66.00 108 PRO A CA 1
ATOM 829 C C . PRO A 1 108 ? -6.714 -0.132 -14.079 1.00 66.00 108 PRO A C 1
ATOM 831 O O . PRO A 1 108 ? -6.194 -1.245 -13.959 1.00 66.00 108 PRO A O 1
ATOM 834 N N . ASN A 1 109 ? -7.477 0.188 -15.126 1.00 69.75 109 ASN A N 1
ATOM 835 C CA . ASN A 1 109 ? -7.478 -0.586 -16.366 1.00 69.75 109 ASN A CA 1
ATOM 836 C C . ASN A 1 109 ? -6.172 -0.268 -17.113 1.00 69.75 109 ASN A C 1
ATOM 838 O O . ASN A 1 109 ? -5.812 0.902 -17.283 1.00 69.75 109 ASN A O 1
ATOM 842 N N . PHE A 1 110 ? -5.437 -1.312 -17.481 1.00 66.94 110 PHE A N 1
ATOM 843 C CA . PHE A 1 110 ? -4.080 -1.287 -18.034 1.00 66.94 110 PHE A CA 1
ATOM 844 C C . PHE A 1 110 ? -4.026 -2.090 -19.317 1.00 66.94 110 PHE A C 1
ATOM 846 O O . PHE A 1 110 ? -4.875 -3.005 -19.413 1.00 66.94 110 PHE A O 1
#

Foldseek 3Di:
DVVLVVVDLAAEDVVNLVVLLVVLQVLLVVVVVVVVVVVVLVVVLVVCCVPPNPVSVVSSVVSCVVSVVVVVVSVVVVVSSLPHYYPDPVSVVSSVVSVVQSVVDSHDDD